Protein AF-A0A7U7G5G5-F1 (afdb_monomer)

Secondary structure (DSSP, 8-state):
-B-TTSPP------HHHHHHHHHHS-TTT--EEEEETTEEEEEEEEEEEEPTTT--EEEEEEEEP-TT-EEEEEEEEEEE-TTT-HHHHTT-EEEES-SEEEEEEEGGG--SEEEEE-TT--TT-EEEGGG-BT-TT-EES-SSSS-EEEEEEPP-----------------

Solvent-accessible surface area (backbone atoms only — not comparable to full-atom values): 10232 Å² total; per-residue (Å²): 60,36,54,67,96,49,81,72,44,91,78,89,74,67,63,68,59,52,54,54,47,57,74,68,50,44,50,47,27,37,84,39,81,43,78,58,97,84,44,81,43,49,28,30,48,74,50,74,42,59,37,96,86,74,70,43,75,75,48,70,42,30,41,36,64,45,88,92,38,75,44,84,36,52,27,32,59,44,82,38,43,67,92,59,8,56,16,42,76,74,50,22,42,83,43,70,77,46,66,55,48,55,25,37,22,41,63,89,66,58,55,48,57,34,45,35,80,36,45,85,38,45,63,70,39,70,44,35,58,84,67,41,46,83,52,92,62,46,47,66,67,61,93,61,82,72,49,74,36,34,34,25,37,68,57,86,68,79,78,68,80,77,76,73,86,76,89,82,80,89,85,137

Radius of gyration: 23.83 Å; Cα contacts (8 Å, |Δi|>4): 302; chains: 1; bounding box: 75×39×66 Å

Mean predicted aligned error: 10.49 Å

Foldseek 3Di:
DDEDPDDDDDDDDDQVVVVVCVVVDLQQLDWDWDQDPNDIWIWGWDDWDADPPPRGTDDIDTYTDDAPDKDWTKAFEDEPQCVQAPQVVQVWDKAFPDRIFTWTFGPVQRDSYKYAYRNHDHAFDFDWPVRIPSCPGTDGPDPDPIDTGIHGHHDPPPCPPPPDDDDDDDDD

InterPro domains:
  IPR001021 Ribosomal protein bL25, long-form [TIGR00731] (1-153)
  IPR011035 Large ribosomal subunit protein bL25/Gln-tRNA synthetase, anti-codon-binding domain superfamily [SSF50715] (1-162)
  IPR020056 Large ribosomal subunit protein bL25/Gln-tRNA synthetase, N-terminal [G3DSA:2.40.240.10] (1-65)
  IPR020057 Large ribosomal subunit protein bL25, beta domain [PF14693] (71-155)
  IPR020930 Large ribosomal subunit protein uL5, bacteria [PTHR33284] (4-154)
  IPR029751 Large ribosomal subunit protein bL25, L25 domain [PF01386] (1-62)
  IPR029751 Large ribosomal subunit protein bL25, L25 domain [cd00495] (1-64)
  IPR037121 Large ribosomal subunit protein bL25, C-terminal [G3DSA:2.170.120.20] (68-162)

pLDDT: mean 78.68, std 14.16, range [32.16, 93.38]

Sequence (172 aa):
MYGGKKEPALVSIDPRIIMKELHRGAWQSRLYQFSIGGEQVHALIRDIQFHPVSDAPIHIDFLRLVPGQSVHVQVGITFTGEDEAPGIKRGGVLNIARHSVDVEVPVENIPEHFTVDLSKLDINDNVRWDDLQGTEHSTPTLHIPNFVIASIAPPTVDEEPEEASEEAAEAK

Nearest PDB structures (foldseek):
  7unw-assembly1_X  TM=9.008E-01  e=1.772E-13  Pseudomonas aeruginosa PAO1
  8apo-assembly1_At  TM=8.561E-01  e=9.163E-10  Polytomella magna
  6xyw-assembly1_Av  TM=8.017E-01  e=9.387E-09  Arabidopsis thaliana
  7pkt-assembly1_t  TM=8.853E-01  e=9.852E-07  Chlamydomonas reinhardtii
  6z1p-assembly1_Az  TM=7.294E-01  e=2.975E-06  Tetrahymena thermophila SB210

Organism: NCBI:txid1510841

Structure (mmCIF, N/CA/C/O backbone):
data_AF-A0A7U7G5G5-F1
#
_entry.id   AF-A0A7U7G5G5-F1
#
loop_
_atom_site.group_PDB
_atom_site.id
_atom_site.type_symbol
_atom_site.label_atom_id
_atom_site.label_alt_id
_atom_site.label_comp_id
_atom_site.label_asym_id
_atom_site.label_entity_id
_atom_site.label_seq_id
_atom_site.pdbx_PDB_ins_code
_atom_site.Cartn_x
_atom_site.Cartn_y
_atom_site.Cartn_z
_atom_site.occupancy
_atom_site.B_iso_or_equiv
_atom_site.auth_seq_id
_atom_site.auth_comp_id
_atom_site.auth_asym_id
_atom_site.auth_atom_id
_atom_site.pdbx_PDB_model_num
ATOM 1 N N . MET A 1 1 ? -11.705 5.912 15.357 1.00 86.44 1 MET A N 1
ATOM 2 C CA . MET A 1 1 ? -12.312 5.049 14.318 1.00 86.44 1 MET A CA 1
ATOM 3 C C . MET A 1 1 ? -13.750 5.471 14.064 1.00 86.44 1 MET A C 1
ATOM 5 O O . MET A 1 1 ? -14.529 5.537 15.008 1.00 86.44 1 MET A O 1
ATOM 9 N N . TYR A 1 2 ? -14.116 5.701 12.808 1.00 88.00 2 TYR A N 1
ATOM 10 C CA . TYR A 1 2 ? -15.465 6.092 12.388 1.00 88.00 2 TYR A CA 1
ATOM 11 C C . TYR A 1 2 ? -15.911 5.284 11.163 1.00 88.00 2 TYR A C 1
ATOM 13 O O . TYR A 1 2 ? -15.128 4.521 10.607 1.00 88.00 2 TYR A O 1
ATOM 21 N N . GLY A 1 3 ? -17.168 5.431 10.747 1.00 83.62 3 GLY A N 1
ATOM 22 C CA . GLY A 1 3 ? -17.706 4.767 9.558 1.00 83.62 3 GLY A CA 1
ATOM 23 C C . GLY A 1 3 ? -18.608 3.571 9.865 1.00 83.62 3 GLY A C 1
ATOM 24 O O . GLY A 1 3 ? -18.769 3.133 11.006 1.00 83.62 3 GLY A O 1
ATOM 25 N N . GLY A 1 4 ? -19.254 3.066 8.816 1.00 76.25 4 GLY A N 1
ATOM 26 C CA . GLY A 1 4 ? -20.120 1.893 8.889 1.00 76.25 4 GLY A CA 1
ATOM 27 C C . GLY A 1 4 ? -21.405 2.050 9.703 1.00 76.25 4 GLY A C 1
ATOM 28 O O . GLY A 1 4 ? -21.834 1.100 10.353 1.00 76.25 4 GLY A O 1
ATOM 29 N N . LYS A 1 5 ? -22.015 3.245 9.676 1.00 78.81 5 LYS A N 1
ATOM 30 C CA . LYS A 1 5 ? -23.296 3.589 10.340 1.00 78.81 5 LYS A CA 1
ATOM 31 C C . LYS A 1 5 ? -23.339 3.378 11.865 1.00 78.81 5 LYS A C 1
ATOM 33 O O . LYS A 1 5 ? -24.403 3.492 12.463 1.00 78.81 5 LYS A O 1
ATOM 38 N N . LYS A 1 6 ? -22.205 3.081 12.497 1.00 81.31 6 LYS A N 1
ATOM 39 C CA . LYS A 1 6 ? -22.046 2.975 13.951 1.00 81.31 6 LYS A CA 1
ATOM 40 C C . LYS A 1 6 ? -21.409 4.264 14.489 1.00 81.31 6 LYS A C 1
ATOM 42 O O . LYS A 1 6 ? -20.786 5.016 13.738 1.00 81.31 6 LYS A O 1
ATOM 47 N N . GLU A 1 7 ? -21.543 4.495 15.791 1.00 83.69 7 GLU A N 1
ATOM 48 C CA . GLU A 1 7 ? -20.952 5.665 16.443 1.00 83.69 7 GLU A CA 1
ATOM 49 C C . GLU A 1 7 ? -19.410 5.643 16.378 1.00 83.69 7 GLU A C 1
ATOM 51 O O . GLU A 1 7 ? -18.797 4.559 16.405 1.00 83.69 7 GLU A O 1
ATOM 56 N N . PRO A 1 8 ? -18.764 6.822 16.276 1.00 88.25 8 PRO A N 1
ATOM 57 C CA . PRO A 1 8 ? -17.315 6.934 16.347 1.00 88.25 8 PRO A CA 1
ATOM 58 C C . PRO A 1 8 ? -16.783 6.388 17.673 1.00 88.25 8 PRO A C 1
ATOM 60 O O . PRO A 1 8 ? -17.266 6.737 18.746 1.00 88.25 8 PRO A O 1
ATOM 63 N N . ALA A 1 9 ? -15.751 5.552 17.594 1.00 85.31 9 ALA A N 1
ATOM 64 C CA . ALA A 1 9 ? -15.070 4.995 18.754 1.00 85.31 9 ALA A CA 1
ATOM 65 C C . ALA A 1 9 ? -13.647 5.554 18.842 1.00 85.31 9 ALA A C 1
ATOM 67 O O . ALA A 1 9 ? -12.896 5.525 17.857 1.00 85.31 9 ALA A O 1
ATOM 68 N N . LEU A 1 10 ? -13.273 6.032 20.028 1.00 87.44 10 LEU A N 1
ATOM 69 C CA . LEU A 1 10 ? -11.898 6.402 20.348 1.00 87.44 10 LEU A CA 1
ATOM 70 C C . LEU A 1 10 ? -11.113 5.132 20.681 1.00 87.44 10 LEU A C 1
ATOM 72 O O . LEU A 1 10 ? -11.552 4.314 21.486 1.00 87.44 10 LEU A O 1
ATOM 76 N N . VAL A 1 11 ? -9.962 4.964 20.036 1.00 85.50 11 VAL A N 1
ATOM 77 C CA . VAL A 1 11 ? -9.073 3.816 20.230 1.00 85.50 11 VAL A CA 1
ATOM 78 C C . VAL A 1 11 ? -7.689 4.364 20.543 1.00 85.50 11 VAL A C 1
ATOM 80 O O . VAL A 1 11 ? -7.228 5.276 19.862 1.00 85.50 11 VAL A O 1
ATOM 83 N N . SER A 1 12 ? -7.050 3.820 21.576 1.00 86.81 12 SER A N 1
ATOM 84 C CA . SER A 1 12 ? -5.668 4.140 21.933 1.00 86.81 12 SER A CA 1
ATOM 85 C C . SER A 1 12 ? -4.769 2.974 21.540 1.00 86.81 12 SER A C 1
ATOM 87 O O . SER A 1 12 ? -5.091 1.821 21.832 1.00 86.81 12 SER A O 1
ATOM 89 N N . ILE A 1 13 ? -3.673 3.270 20.845 1.00 85.69 13 ILE A N 1
ATOM 90 C CA . ILE A 1 13 ? -2.725 2.287 20.313 1.00 85.69 13 ILE A CA 1
ATOM 91 C C . ILE A 1 13 ? -1.314 2.762 20.656 1.00 85.69 13 ILE A C 1
ATOM 93 O O . ILE A 1 13 ? -1.044 3.962 20.653 1.00 85.69 13 ILE A O 1
ATOM 97 N N . ASP A 1 14 ? -0.411 1.823 20.944 1.00 88.69 14 ASP A N 1
ATOM 98 C CA . ASP A 1 14 ? 1.003 2.140 21.142 1.00 88.69 14 ASP A CA 1
ATOM 99 C C . ASP A 1 14 ? 1.613 2.686 19.831 1.00 88.69 14 ASP A C 1
ATOM 101 O O . ASP A 1 14 ? 1.558 2.003 18.797 1.00 88.69 14 ASP A O 1
ATOM 105 N N . PRO A 1 15 ? 2.233 3.882 19.848 1.00 86.19 15 PRO A N 1
ATOM 106 C CA . PRO A 1 15 ? 2.819 4.496 18.657 1.00 86.19 15 PRO A CA 1
ATOM 107 C C . PRO A 1 15 ? 3.913 3.641 18.000 1.00 86.19 15 PRO A C 1
ATOM 109 O O . PRO A 1 15 ? 4.125 3.741 16.794 1.00 86.19 15 PRO A O 1
ATOM 112 N N . ARG A 1 16 ? 4.590 2.756 18.743 1.00 88.25 16 ARG A N 1
ATOM 113 C CA . ARG A 1 16 ? 5.636 1.873 18.195 1.00 88.25 16 ARG A CA 1
ATOM 114 C C . ARG A 1 16 ? 5.080 0.860 17.201 1.00 88.25 16 ARG A C 1
ATOM 116 O O . ARG A 1 16 ? 5.749 0.533 16.222 1.00 88.25 16 ARG A O 1
ATOM 123 N N . ILE A 1 17 ? 3.868 0.366 17.453 1.00 86.69 17 ILE A N 1
ATOM 124 C CA . ILE A 1 17 ? 3.192 -0.588 16.565 1.00 86.69 17 ILE A CA 1
ATOM 125 C C . ILE A 1 17 ? 2.875 0.105 15.243 1.00 86.69 17 ILE A C 1
ATOM 127 O O . ILE A 1 17 ? 3.176 -0.429 14.180 1.00 86.69 17 ILE A O 1
ATOM 131 N N . ILE A 1 18 ? 2.352 1.328 15.321 1.00 86.88 18 ILE A N 1
ATOM 132 C CA . ILE A 1 18 ? 2.043 2.146 14.148 1.00 86.88 18 ILE A CA 1
ATOM 133 C C . ILE A 1 18 ? 3.306 2.442 13.348 1.00 86.88 18 ILE A C 1
ATOM 135 O O . ILE A 1 18 ? 3.317 2.244 12.140 1.00 86.88 18 ILE A O 1
ATOM 139 N N . MET A 1 19 ? 4.385 2.856 14.013 1.00 86.88 19 MET A N 1
ATOM 140 C CA . MET A 1 19 ? 5.639 3.167 13.331 1.00 86.88 19 MET A CA 1
ATOM 141 C C . MET A 1 19 ? 6.192 1.946 12.585 1.00 86.88 19 MET A C 1
ATOM 143 O O . MET A 1 19 ? 6.713 2.064 11.480 1.00 86.88 19 MET A O 1
ATOM 147 N N . LYS A 1 20 ? 6.062 0.748 13.167 1.00 87.38 20 LYS A N 1
ATOM 148 C CA . LYS A 1 20 ? 6.467 -0.499 12.511 1.00 87.38 20 LYS A CA 1
ATOM 149 C C . LYS A 1 20 ? 5.604 -0.814 11.288 1.00 87.38 20 LYS A C 1
ATOM 151 O O . LYS A 1 20 ? 6.147 -1.222 10.265 1.00 87.38 20 LYS A O 1
ATOM 156 N N . GLU A 1 21 ? 4.291 -0.634 11.388 1.00 85.94 21 GLU A N 1
ATOM 157 C CA . GLU A 1 21 ? 3.375 -0.851 10.263 1.00 85.94 21 GLU A CA 1
ATOM 158 C C . GLU A 1 21 ? 3.594 0.175 9.144 1.00 85.94 21 GLU A C 1
ATOM 160 O O . GLU A 1 21 ? 3.601 -0.198 7.976 1.00 85.94 21 GLU A O 1
ATOM 165 N N . LEU A 1 22 ? 3.878 1.434 9.483 1.00 85.00 22 LEU A N 1
ATOM 166 C CA . LEU A 1 22 ? 4.180 2.482 8.508 1.00 85.00 22 LEU A CA 1
ATOM 167 C C . LEU A 1 22 ? 5.433 2.150 7.685 1.00 85.00 22 LEU A C 1
ATOM 169 O O . LEU A 1 22 ? 5.413 2.249 6.460 1.00 85.00 22 LEU A O 1
ATOM 173 N N . HIS A 1 23 ? 6.502 1.687 8.344 1.00 84.94 23 HIS A N 1
ATOM 174 C CA . HIS A 1 23 ? 7.741 1.282 7.671 1.00 84.94 23 HIS A CA 1
ATOM 175 C C . HIS A 1 23 ? 7.599 0.024 6.810 1.00 84.94 23 HIS A C 1
ATOM 177 O O . HIS A 1 23 ? 8.427 -0.210 5.933 1.00 84.94 23 HIS A O 1
ATOM 183 N N . ARG A 1 24 ? 6.575 -0.801 7.048 1.00 81.06 24 ARG A N 1
ATOM 184 C CA . ARG A 1 24 ? 6.317 -1.995 6.237 1.00 81.06 24 ARG A CA 1
ATOM 185 C C . ARG A 1 24 ? 5.804 -1.645 4.834 1.00 81.06 24 ARG A C 1
ATOM 187 O O . ARG A 1 24 ? 5.896 -2.483 3.942 1.00 81.06 24 ARG A O 1
ATOM 194 N N . GLY A 1 25 ? 5.310 -0.421 4.637 1.00 75.88 25 GLY A N 1
ATOM 195 C CA . GLY A 1 25 ? 4.689 0.018 3.390 1.00 75.88 25 GLY A CA 1
ATOM 196 C C . GLY A 1 25 ? 3.241 -0.462 3.251 1.00 75.88 25 GLY A C 1
ATOM 197 O O . GLY A 1 25 ? 2.740 -1.217 4.082 1.00 75.88 25 GLY A O 1
ATOM 198 N N . ALA A 1 26 ? 2.552 0.020 2.212 1.00 76.06 26 ALA A 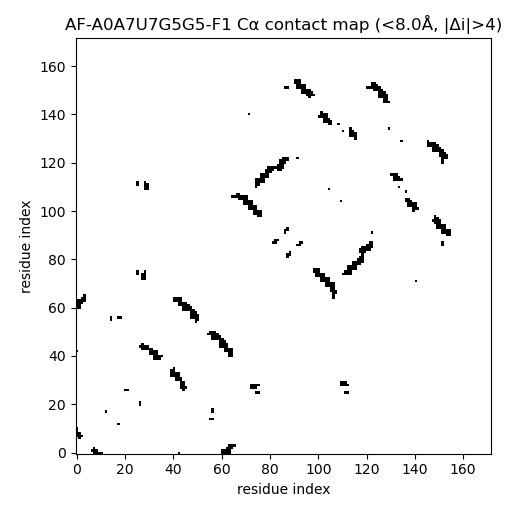N 1
ATOM 199 C CA . ALA A 1 26 ? 1.161 -0.340 1.889 1.00 76.06 26 ALA A CA 1
ATOM 200 C C . ALA A 1 26 ? 0.140 -0.158 3.041 1.00 76.06 26 ALA A C 1
ATOM 202 O O . ALA A 1 26 ? -0.900 -0.809 3.084 1.00 76.06 26 ALA A O 1
ATOM 203 N N . TRP A 1 27 ? 0.399 0.753 3.984 1.00 79.12 27 TRP A N 1
ATOM 204 C CA . TRP A 1 27 ? -0.453 0.960 5.164 1.00 79.12 27 TRP A CA 1
ATOM 205 C C . TRP A 1 27 ? -1.859 1.495 4.830 1.00 79.12 27 TRP A C 1
ATOM 207 O O . TRP A 1 27 ? -2.791 1.294 5.606 1.00 79.12 27 TRP A O 1
ATOM 217 N N . GLN A 1 28 ? -2.025 2.155 3.679 1.00 80.25 28 GLN A N 1
ATOM 218 C CA . GLN A 1 28 ? -3.305 2.712 3.213 1.00 80.25 28 GLN A CA 1
ATOM 219 C C . GLN A 1 28 ? -4.248 1.642 2.646 1.00 80.25 28 GLN A C 1
ATOM 221 O O . GLN A 1 28 ? -5.466 1.769 2.767 1.00 80.25 28 GLN A O 1
ATOM 226 N N . SER A 1 29 ? -3.695 0.583 2.052 1.00 83.00 29 SER A N 1
ATOM 227 C CA . SER A 1 29 ? -4.439 -0.513 1.423 1.00 83.00 29 SER A CA 1
ATOM 228 C C . SER A 1 29 ? -4.578 -1.750 2.312 1.00 83.00 29 SER A C 1
ATOM 230 O O . SER A 1 29 ? -5.353 -2.655 2.014 1.00 83.00 29 SER A O 1
ATOM 232 N N . ARG A 1 30 ? -3.864 -1.797 3.438 1.00 85.19 30 ARG A N 1
ATOM 233 C CA . ARG A 1 30 ? -3.836 -2.954 4.332 1.00 85.19 30 ARG A CA 1
ATOM 234 C C . ARG A 1 30 ? -5.024 -2.988 5.291 1.00 85.19 30 ARG A C 1
ATOM 236 O O . ARG A 1 30 ? -5.304 -2.029 6.007 1.00 85.19 30 ARG A O 1
ATOM 243 N N . LEU A 1 31 ? -5.672 -4.149 5.369 1.00 85.94 31 LEU A N 1
ATOM 244 C CA . LEU A 1 31 ? -6.765 -4.417 6.301 1.00 85.94 31 LEU A CA 1
ATOM 245 C C . LEU A 1 31 ? -6.250 -4.643 7.727 1.00 85.94 31 LEU A C 1
ATOM 247 O O . LEU A 1 31 ? -5.477 -5.569 7.981 1.00 85.94 31 LEU A O 1
ATOM 251 N N . TYR A 1 32 ? -6.745 -3.847 8.676 1.00 87.62 32 TYR A N 1
ATOM 252 C CA . TYR A 1 32 ? -6.456 -4.006 10.100 1.00 87.62 32 TYR A CA 1
ATOM 253 C C . TYR A 1 32 ? -7.668 -4.549 10.849 1.00 87.62 32 TYR A C 1
ATOM 255 O O . TYR A 1 32 ? -8.800 -4.104 10.655 1.00 87.62 32 TYR A O 1
ATOM 263 N N . GLN A 1 33 ? -7.421 -5.509 11.736 1.00 88.75 33 GLN A N 1
ATOM 264 C CA . GLN A 1 33 ? -8.437 -6.110 12.588 1.00 88.75 33 GLN A CA 1
ATOM 265 C C . GLN A 1 33 ? -8.271 -5.608 14.022 1.00 88.75 33 GLN A C 1
ATOM 267 O O . GLN A 1 33 ? -7.230 -5.801 14.648 1.00 88.75 33 GLN A O 1
ATOM 272 N N . PHE A 1 34 ? -9.316 -4.980 14.549 1.00 86.75 34 PHE A N 1
ATOM 273 C CA . PHE A 1 34 ? -9.380 -4.460 15.909 1.00 86.75 34 PHE A CA 1
ATOM 274 C C . PHE A 1 34 ? -10.309 -5.321 16.758 1.00 86.75 34 PHE A C 1
ATOM 276 O O . PHE A 1 34 ? -11.362 -5.740 16.287 1.00 86.75 34 PHE A O 1
ATOM 283 N N . SER A 1 35 ? -9.948 -5.543 18.022 1.00 85.56 35 SER A N 1
ATOM 284 C CA . SER A 1 35 ? -10.850 -6.098 19.036 1.00 85.56 35 SER A CA 1
ATOM 285 C C . SER A 1 35 ? -11.249 -4.979 19.989 1.00 85.56 35 SER A C 1
ATOM 287 O O . SER A 1 35 ? -10.415 -4.480 20.744 1.00 85.56 35 SER A O 1
ATOM 289 N N . ILE A 1 36 ? -12.503 -4.536 19.920 1.00 81.75 36 ILE A N 1
ATOM 290 C CA . ILE A 1 36 ? -13.018 -3.430 20.737 1.00 81.75 36 ILE A CA 1
ATOM 291 C C . ILE A 1 36 ? -14.228 -3.949 21.496 1.00 81.75 36 ILE A C 1
ATOM 293 O O . ILE A 1 36 ? -15.237 -4.306 20.898 1.00 81.75 36 ILE A O 1
ATOM 297 N N . GLY A 1 37 ? -14.114 -4.036 22.823 1.00 75.38 37 GLY A N 1
ATOM 298 C CA . GLY A 1 37 ? -15.207 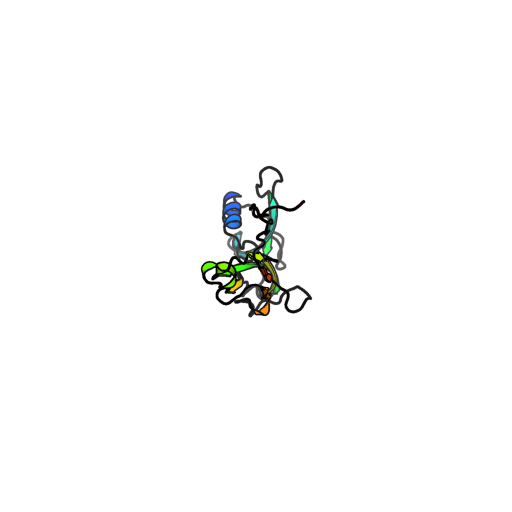-4.523 23.670 1.00 75.38 37 GLY A CA 1
ATOM 299 C C . GLY A 1 37 ? -15.634 -5.971 23.385 1.00 75.38 37 GLY A C 1
ATOM 300 O O . GLY A 1 37 ? -16.761 -6.333 23.697 1.00 75.38 37 GLY A O 1
ATOM 301 N N . GLY A 1 38 ? -14.760 -6.787 22.783 1.00 80.06 38 GLY A N 1
ATOM 302 C CA . GLY A 1 38 ? -15.051 -8.173 22.396 1.00 80.06 38 GLY A CA 1
ATOM 303 C C . GLY A 1 38 ? -15.602 -8.346 20.975 1.00 80.06 38 GLY A C 1
ATOM 304 O O . GLY A 1 38 ? -15.664 -9.476 20.497 1.00 80.06 38 GLY A O 1
ATOM 305 N N . GLU A 1 39 ? -15.938 -7.260 20.270 1.00 81.81 39 GLU A N 1
ATOM 306 C CA . GLU A 1 39 ? -16.288 -7.306 18.847 1.00 81.81 39 GLU A CA 1
ATOM 307 C C . GLU A 1 39 ? -15.036 -7.167 17.976 1.00 81.81 39 GLU A C 1
ATOM 309 O O . GLU A 1 39 ? -14.191 -6.296 18.208 1.00 81.81 39 GLU A O 1
ATOM 314 N N . GLN A 1 40 ? -14.942 -7.999 16.937 1.00 87.50 40 GLN A N 1
ATOM 315 C CA . GLN A 1 40 ? -13.925 -7.856 15.902 1.00 87.50 40 GLN A CA 1
ATOM 316 C C . GLN A 1 40 ? -14.411 -6.890 14.825 1.00 87.50 40 GLN A C 1
ATOM 318 O O . GLN A 1 40 ? -15.499 -7.047 14.271 1.00 87.50 40 GLN A O 1
ATOM 323 N N . VAL A 1 41 ? -13.596 -5.883 14.533 1.00 87.62 41 VAL A N 1
ATOM 324 C CA . VAL A 1 41 ? -13.910 -4.827 13.574 1.00 87.62 41 VAL A CA 1
ATOM 325 C C . VAL A 1 41 ? -12.762 -4.689 12.587 1.00 87.62 41 VAL A C 1
ATOM 327 O O . VAL A 1 41 ? -11.613 -4.532 12.991 1.00 87.62 41 VAL A O 1
ATOM 330 N N . HIS A 1 42 ? -13.081 -4.700 11.295 1.00 88.75 42 HIS A N 1
ATOM 331 C CA . HIS A 1 42 ? -12.120 -4.404 10.238 1.00 88.75 42 HIS A CA 1
ATOM 332 C C . HIS A 1 42 ? -12.103 -2.903 9.948 1.00 88.75 42 HIS A C 1
ATOM 334 O O . HIS A 1 42 ? -13.160 -2.275 9.808 1.00 88.75 42 HIS A O 1
ATOM 340 N N . ALA A 1 43 ? -10.911 -2.322 9.867 1.00 89.44 43 ALA A N 1
ATOM 341 C CA . ALA A 1 43 ? -10.733 -0.922 9.521 1.00 89.44 43 ALA A CA 1
ATOM 342 C C . ALA A 1 43 ? -9.494 -0.712 8.641 1.00 89.44 43 ALA A C 1
ATOM 344 O O . ALA A 1 43 ? -8.531 -1.474 8.714 1.00 89.44 43 ALA A O 1
ATOM 345 N N . LEU A 1 44 ? -9.528 0.347 7.837 1.00 89.31 44 LEU A N 1
ATOM 346 C CA . LEU A 1 44 ? -8.382 0.876 7.100 1.00 89.31 44 LEU A CA 1
ATOM 347 C C . LEU A 1 44 ? -7.872 2.139 7.779 1.00 89.31 44 LEU A C 1
ATOM 349 O O . LEU A 1 44 ? -8.647 2.868 8.402 1.00 89.31 44 LEU A O 1
ATOM 353 N N . ILE A 1 45 ? -6.585 2.424 7.618 1.00 89.06 45 ILE A N 1
ATOM 354 C CA . ILE A 1 45 ? -6.035 3.724 7.991 1.00 89.06 45 ILE A CA 1
ATOM 355 C C . ILE A 1 45 ? -6.358 4.707 6.867 1.00 89.06 45 ILE A C 1
ATOM 357 O O . ILE A 1 45 ? -6.031 4.461 5.709 1.00 89.06 45 ILE A O 1
ATOM 361 N N . ARG A 1 46 ? -7.010 5.819 7.207 1.00 87.88 46 ARG A N 1
ATOM 362 C CA . ARG A 1 46 ? -7.353 6.873 6.250 1.00 87.88 46 ARG A CA 1
ATOM 363 C C . ARG A 1 46 ? -6.323 7.990 6.230 1.00 87.88 46 ARG A C 1
ATOM 365 O O . ARG A 1 46 ? -5.952 8.433 5.151 1.00 87.88 46 ARG A O 1
ATOM 372 N N . ASP A 1 47 ? -5.906 8.442 7.405 1.00 88.50 47 ASP A N 1
ATOM 373 C CA . ASP A 1 47 ? -4.962 9.544 7.546 1.00 88.50 47 ASP A CA 1
ATOM 374 C C . ASP A 1 47 ? -4.127 9.384 8.819 1.00 88.50 47 ASP A C 1
ATOM 376 O O . ASP A 1 47 ? -4.577 8.781 9.801 1.00 88.50 47 ASP A O 1
ATOM 380 N N . ILE A 1 48 ? -2.907 9.915 8.787 1.00 89.19 48 ILE A N 1
ATOM 381 C CA . ILE A 1 48 ? -1.976 9.933 9.914 1.00 89.19 48 ILE A CA 1
ATOM 382 C C . ILE A 1 48 ? -1.403 11.340 10.034 1.00 89.19 48 ILE A C 1
ATOM 384 O O . ILE A 1 48 ? -0.767 11.857 9.120 1.00 89.19 48 ILE A O 1
ATOM 388 N N . GLN A 1 49 ? -1.569 11.935 11.208 1.00 91.19 49 GLN A N 1
ATOM 389 C CA . GLN A 1 49 ? -0.963 13.214 11.543 1.00 91.19 49 GLN A CA 1
ATOM 390 C C . GLN A 1 49 ? 0.336 12.974 12.297 1.00 91.19 49 GLN A C 1
ATOM 392 O O . GLN A 1 49 ? 0.347 12.316 13.341 1.00 91.19 49 GLN A O 1
ATOM 397 N N . PHE A 1 50 ? 1.420 13.548 11.787 1.00 91.00 50 PHE A N 1
ATOM 398 C CA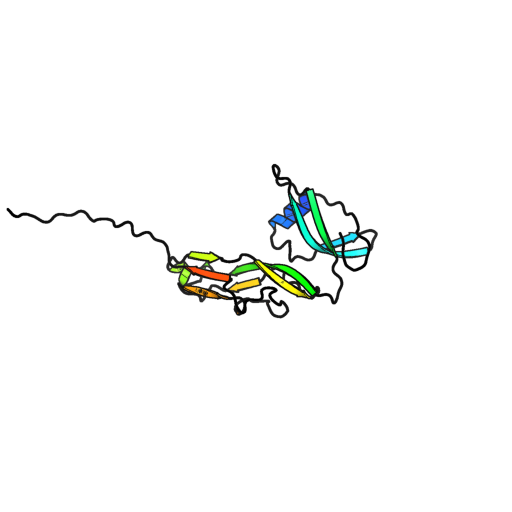 . PHE A 1 50 ? 2.741 13.473 12.396 1.00 91.00 50 PHE A CA 1
ATOM 399 C C . PHE A 1 50 ? 3.093 14.768 13.114 1.00 91.00 50 PHE A C 1
ATOM 401 O O . PHE A 1 50 ? 2.658 15.860 12.745 1.00 91.00 50 PHE A O 1
ATOM 408 N N . HIS A 1 51 ? 3.916 14.643 14.147 1.00 92.88 51 HIS A N 1
ATOM 409 C CA . HIS A 1 51 ? 4.520 15.788 14.798 1.00 92.88 51 HIS A CA 1
ATOM 410 C C . HIS A 1 51 ? 5.629 16.375 13.909 1.00 92.88 51 HIS A C 1
ATOM 412 O O . HIS A 1 51 ? 6.566 15.651 13.583 1.00 92.88 51 HIS A O 1
ATOM 418 N N . PRO A 1 52 ? 5.609 17.683 13.589 1.00 91.12 52 PRO A N 1
ATOM 419 C CA . PRO A 1 52 ? 6.468 18.279 12.554 1.00 91.12 52 PRO A CA 1
ATOM 420 C C . PRO A 1 52 ? 7.972 18.284 12.870 1.00 91.12 52 PRO A C 1
ATOM 422 O O . PRO A 1 52 ? 8.773 18.625 12.009 1.00 91.12 52 PRO A O 1
ATOM 425 N N . VAL A 1 53 ? 8.359 17.983 14.114 1.00 93.38 53 VAL A N 1
ATOM 426 C CA . VAL A 1 53 ? 9.766 18.003 14.563 1.00 93.38 53 VAL A CA 1
ATOM 427 C C . VAL A 1 53 ? 10.277 16.621 14.960 1.00 93.38 53 VAL A C 1
ATOM 429 O O . VAL A 1 53 ? 11.466 16.353 14.861 1.00 93.38 53 VAL A O 1
ATOM 432 N N . SER A 1 54 ? 9.401 15.761 15.477 1.00 89.06 54 SER A N 1
ATOM 433 C CA . SER A 1 54 ? 9.803 14.470 16.050 1.00 89.06 54 SER A CA 1
ATOM 434 C C . SER A 1 54 ? 9.346 13.287 15.208 1.00 89.06 54 SER A C 1
ATOM 436 O O . SER A 1 54 ? 9.617 12.153 15.595 1.00 89.06 54 SER A O 1
ATOM 438 N N . ASP A 1 55 ? 8.604 13.545 14.124 1.00 86.56 55 ASP A N 1
ATOM 439 C CA . ASP A 1 55 ? 7.980 12.557 13.240 1.00 86.56 55 ASP A CA 1
ATOM 440 C C . ASP A 1 55 ? 7.157 11.489 13.980 1.00 86.56 55 ASP A C 1
ATOM 442 O O . ASP A 1 55 ? 6.869 10.409 13.466 1.00 86.56 55 ASP A O 1
ATOM 446 N N . ALA A 1 56 ? 6.743 11.794 15.212 1.00 87.81 56 ALA A N 1
ATOM 447 C CA . ALA A 1 56 ? 5.923 10.909 16.015 1.00 87.81 56 ALA A CA 1
ATOM 448 C C . ALA A 1 56 ? 4.461 10.996 15.545 1.00 87.81 56 ALA A C 1
ATOM 450 O O . ALA A 1 56 ? 3.946 12.110 15.399 1.00 87.81 56 ALA A O 1
ATOM 451 N N . PRO A 1 57 ? 3.761 9.866 15.347 1.00 89.62 57 PRO A N 1
ATOM 452 C CA . PRO A 1 57 ? 2.341 9.888 15.016 1.00 89.62 57 PRO A CA 1
ATOM 453 C C . PRO A 1 57 ? 1.532 10.429 16.207 1.00 89.62 57 PRO A C 1
ATOM 455 O O . PRO A 1 57 ? 1.606 9.891 17.312 1.00 89.62 57 PRO A O 1
ATOM 458 N N . ILE A 1 58 ? 0.769 11.503 15.981 1.00 91.00 58 ILE A N 1
ATOM 459 C CA . ILE A 1 58 ? -0.087 12.169 16.979 1.00 91.00 58 ILE A CA 1
ATOM 460 C C . ILE A 1 58 ? -1.512 11.623 16.909 1.00 91.00 58 ILE A C 1
ATOM 462 O O . ILE A 1 58 ? -2.121 11.318 17.933 1.00 91.00 58 ILE A O 1
ATOM 466 N N . HIS A 1 59 ? -2.056 11.533 15.697 1.00 90.19 59 HIS A N 1
ATOM 467 C CA . HIS A 1 59 ? -3.442 11.153 15.465 1.00 90.19 59 HIS A CA 1
ATOM 468 C C . HIS A 1 59 ? -3.548 10.256 14.241 1.00 90.19 59 HIS A C 1
ATOM 470 O O . HIS A 1 59 ? -2.832 10.450 13.261 1.00 90.19 59 HIS A O 1
ATOM 476 N N . ILE A 1 60 ? -4.443 9.274 14.311 1.00 90.31 60 ILE A N 1
ATOM 477 C CA . ILE A 1 60 ? -4.676 8.320 13.233 1.00 90.31 60 ILE A CA 1
ATOM 478 C C . ILE A 1 60 ? -6.169 8.150 13.047 1.00 90.31 60 ILE A C 1
ATOM 480 O O . ILE A 1 60 ? -6.900 7.814 13.986 1.00 90.31 60 ILE A O 1
ATOM 484 N N . ASP A 1 61 ? -6.594 8.310 11.804 1.00 90.75 61 ASP A N 1
ATOM 485 C CA . ASP A 1 61 ? -7.957 8.060 11.397 1.00 90.75 61 ASP A CA 1
ATOM 486 C C . ASP A 1 61 ? -8.120 6.637 10.891 1.00 90.75 61 ASP A C 1
ATOM 488 O O . ASP A 1 61 ? -7.493 6.216 9.924 1.00 90.75 61 ASP A O 1
ATOM 492 N N . PHE A 1 62 ? -9.025 5.907 11.538 1.00 90.62 62 PHE A N 1
ATOM 493 C CA . PHE A 1 62 ? -9.436 4.577 11.108 1.00 90.62 62 PHE A CA 1
ATOM 494 C C . PHE A 1 62 ? -10.840 4.629 10.518 1.00 90.62 62 PHE A C 1
ATOM 496 O O . PHE A 1 62 ? -11.790 5.013 11.214 1.00 90.62 62 PHE A O 1
ATOM 503 N N . LEU A 1 63 ? -10.970 4.184 9.272 1.00 89.44 63 LEU A N 1
ATOM 504 C CA . LEU A 1 63 ? -12.237 4.006 8.581 1.00 89.44 63 LEU A CA 1
ATOM 505 C C . LEU A 1 63 ? -12.706 2.561 8.739 1.00 89.44 63 LEU A C 1
ATOM 507 O O . LEU A 1 63 ? -12.069 1.628 8.258 1.00 89.44 63 LEU A O 1
ATOM 511 N N . ARG A 1 64 ? -13.844 2.375 9.402 1.00 89.56 64 ARG A N 1
ATOM 512 C CA . ARG A 1 64 ? -14.490 1.077 9.570 1.00 89.56 64 ARG A CA 1
ATOM 513 C C . ARG A 1 64 ? -15.070 0.601 8.251 1.00 89.56 64 ARG A C 1
ATOM 515 O O . ARG A 1 64 ? -15.838 1.320 7.612 1.00 89.56 64 ARG A O 1
ATOM 522 N N . LEU A 1 65 ? -14.766 -0.642 7.916 1.00 86.44 65 LEU A N 1
ATOM 52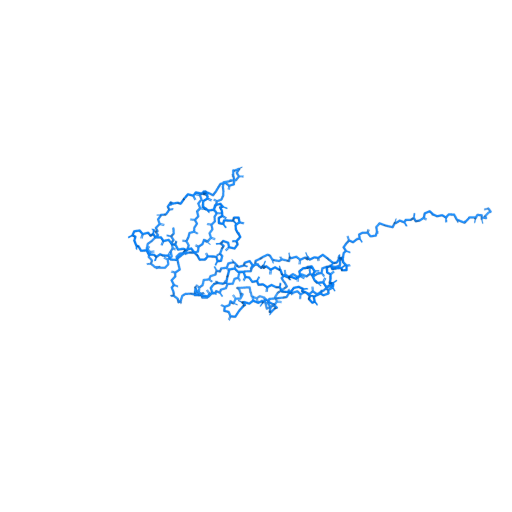3 C CA . LEU A 1 65 ? -15.241 -1.268 6.699 1.00 86.44 65 LEU A CA 1
ATOM 524 C C . LEU A 1 65 ? -16.552 -2.003 6.950 1.00 86.44 65 LEU A C 1
ATOM 526 O O . LEU A 1 65 ? -16.72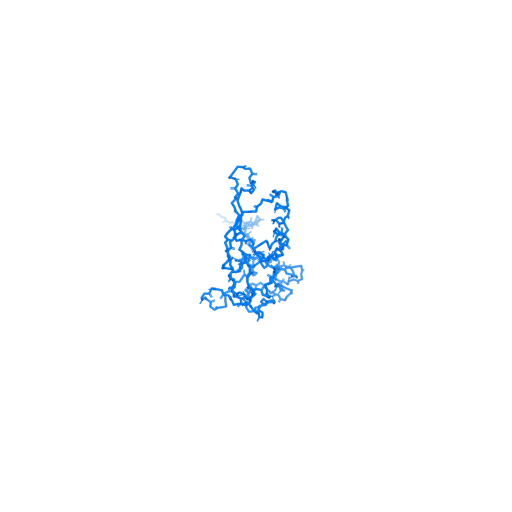5 -2.676 7.968 1.00 86.44 65 LEU A O 1
ATOM 530 N N . VAL A 1 66 ? -17.479 -1.855 6.008 1.00 84.56 66 VAL A N 1
ATOM 531 C CA . VAL A 1 66 ? -18.738 -2.598 5.984 1.00 84.56 66 VAL A CA 1
ATOM 532 C C . VAL A 1 66 ? -18.728 -3.486 4.747 1.00 84.56 66 VAL A C 1
ATOM 534 O O . VAL A 1 66 ? -18.469 -2.972 3.656 1.00 84.56 66 VAL A O 1
ATOM 537 N N . PRO A 1 67 ? -19.004 -4.792 4.890 1.00 82.12 67 PRO A N 1
ATOM 538 C CA . PRO A 1 67 ? -19.080 -5.689 3.744 1.00 82.12 67 PRO A CA 1
ATOM 539 C C . PRO A 1 67 ? -20.137 -5.201 2.743 1.00 82.12 67 PRO A C 1
ATOM 541 O O . PRO A 1 67 ? -21.191 -4.690 3.132 1.00 82.12 67 PRO A O 1
ATOM 544 N N . GLY A 1 68 ? -19.835 -5.332 1.451 1.00 80.88 68 GLY A N 1
ATOM 545 C CA . GLY A 1 68 ? -20.710 -4.897 0.358 1.00 80.88 68 GLY A CA 1
ATOM 546 C C . GLY A 1 68 ? -20.668 -3.403 0.009 1.00 80.88 68 GLY A C 1
ATOM 547 O O . GLY A 1 68 ? -21.474 -2.964 -0.807 1.00 80.88 68 GLY A O 1
ATOM 548 N N . GLN A 1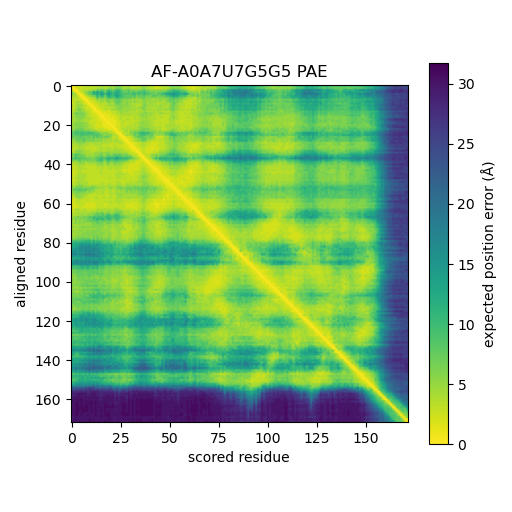 69 ? -19.764 -2.611 0.599 1.00 82.62 69 GLN A N 1
ATOM 549 C CA . GLN A 1 69 ? -19.504 -1.232 0.160 1.00 82.62 69 GLN A CA 1
ATOM 550 C C . GLN A 1 69 ? -18.245 -1.158 -0.712 1.00 82.62 69 GLN A C 1
ATOM 552 O O . GLN A 1 69 ? -17.322 -1.959 -0.547 1.00 82.62 69 GLN A O 1
ATOM 557 N N . SER A 1 70 ? -18.207 -0.198 -1.637 1.00 83.75 70 SER A N 1
ATOM 558 C CA . SER A 1 70 ? -16.974 0.224 -2.298 1.00 83.75 70 SER A CA 1
ATOM 559 C C . SER A 1 70 ? -16.272 1.280 -1.447 1.00 83.75 70 SER A C 1
ATOM 561 O O . SER A 1 70 ? -16.911 2.080 -0.756 1.00 83.75 70 SER A O 1
ATOM 563 N N . VAL A 1 71 ? -14.943 1.248 -1.448 1.00 85.62 71 VAL A N 1
ATOM 564 C CA . VAL A 1 71 ? -14.103 2.205 -0.726 1.00 85.62 71 VAL A CA 1
ATOM 565 C C . VAL A 1 71 ? -13.031 2.764 -1.649 1.00 85.62 71 VAL A C 1
ATOM 567 O O . VAL A 1 71 ? -12.471 2.046 -2.475 1.00 85.62 71 VAL A O 1
ATOM 570 N N . HIS A 1 72 ? -12.735 4.053 -1.483 1.00 86.62 72 HIS A N 1
ATOM 571 C CA . HIS A 1 72 ? -11.615 4.703 -2.157 1.00 86.62 72 HIS A CA 1
ATOM 572 C C . HIS A 1 72 ? -10.335 4.476 -1.361 1.00 86.62 72 HIS A C 1
ATOM 574 O O . HIS A 1 72 ? -10.209 4.945 -0.223 1.00 86.62 72 HIS A O 1
ATOM 580 N N . VAL A 1 73 ? -9.388 3.776 -1.975 1.00 86.88 73 VAL A N 1
ATOM 581 C CA . VAL A 1 73 ? -8.133 3.358 -1.359 1.00 86.88 73 VAL A CA 1
ATOM 582 C C . VAL A 1 73 ? -6.976 3.741 -2.269 1.00 86.88 73 VAL A C 1
ATOM 584 O O . VAL A 1 73 ? -7.041 3.577 -3.485 1.00 86.88 73 VAL A O 1
ATOM 587 N N . GLN A 1 74 ? -5.909 4.240 -1.659 1.00 86.19 74 GLN A N 1
ATOM 588 C CA . GLN A 1 74 ? -4.646 4.483 -2.335 1.00 86.19 74 GLN A CA 1
ATOM 589 C C . GLN A 1 74 ? -3.804 3.209 -2.235 1.00 86.19 74 GLN A C 1
ATOM 591 O O . GLN A 1 74 ? -3.457 2.772 -1.137 1.00 86.19 74 GLN A O 1
ATOM 596 N N . VAL A 1 75 ? -3.516 2.585 -3.376 1.00 87.00 75 VAL A N 1
ATOM 597 C CA . VAL A 1 75 ? -2.758 1.328 -3.446 1.00 87.00 75 VAL A CA 1
ATOM 598 C C . VAL A 1 75 ? -1.391 1.603 -4.063 1.00 87.00 75 VAL A C 1
ATOM 600 O O . VAL A 1 75 ? -1.278 2.309 -5.067 1.00 87.00 75 VAL A O 1
ATOM 603 N N . GLY A 1 76 ? -0.342 1.069 -3.438 1.00 88.00 76 GLY A N 1
ATOM 604 C CA . GLY A 1 76 ? 1.033 1.200 -3.915 1.00 88.00 76 GLY A CA 1
ATOM 605 C C . GLY A 1 76 ? 1.332 0.301 -5.114 1.00 88.00 76 GLY A C 1
ATOM 606 O O . GLY A 1 76 ? 0.704 -0.742 -5.295 1.00 88.00 76 GLY A O 1
ATOM 607 N N . ILE A 1 77 ? 2.320 0.695 -5.915 1.00 87.31 77 ILE A N 1
ATOM 608 C CA . ILE A 1 77 ? 2.808 -0.087 -7.055 1.00 87.31 77 ILE A CA 1
ATOM 609 C C . ILE A 1 77 ? 4.199 -0.630 -6.727 1.00 87.31 77 ILE A C 1
ATOM 611 O O . ILE A 1 77 ? 5.077 0.107 -6.278 1.00 87.31 77 ILE A O 1
ATOM 615 N N . THR A 1 78 ? 4.395 -1.924 -6.950 1.00 87.00 78 THR A N 1
ATOM 616 C CA . THR A 1 78 ? 5.671 -2.622 -6.813 1.00 87.00 78 THR A CA 1
ATOM 617 C C . THR A 1 78 ? 6.166 -3.040 -8.189 1.00 87.00 78 THR A C 1
ATOM 619 O O . THR A 1 78 ? 5.451 -3.674 -8.966 1.00 87.00 78 THR A O 1
ATOM 622 N N . PHE A 1 79 ? 7.408 -2.681 -8.483 1.00 86.00 79 PHE A N 1
ATOM 623 C CA . PHE A 1 79 ? 8.074 -3.029 -9.726 1.00 86.00 79 PHE A CA 1
ATOM 624 C C . PHE A 1 79 ? 8.892 -4.304 -9.519 1.00 86.00 79 PHE A C 1
ATOM 626 O O . PHE A 1 79 ? 9.548 -4.486 -8.495 1.00 86.00 79 PHE A O 1
ATOM 633 N N . THR A 1 80 ? 8.802 -5.220 -10.475 1.00 85.88 80 THR A N 1
ATOM 634 C CA . THR A 1 80 ? 9.530 -6.492 -10.484 1.00 85.88 80 THR A CA 1
ATOM 635 C C . THR A 1 80 ? 10.274 -6.635 -11.806 1.00 85.88 80 THR A C 1
ATOM 637 O O . THR A 1 80 ? 9.869 -6.060 -12.815 1.00 85.88 80 THR A O 1
ATOM 640 N N . GLY A 1 81 ? 11.385 -7.374 -11.807 1.00 79.69 81 GLY A N 1
ATOM 641 C CA . GLY A 1 81 ? 12.172 -7.599 -13.024 1.00 79.69 81 GLY A CA 1
ATOM 642 C C . GLY A 1 81 ? 13.046 -6.415 -13.457 1.00 79.69 81 GLY A C 1
ATOM 643 O O . GLY A 1 81 ? 13.455 -6.371 -14.615 1.00 79.69 81 GLY A O 1
ATOM 644 N N . GLU A 1 82 ? 13.359 -5.478 -12.552 1.00 75.81 82 GLU A N 1
ATOM 645 C CA . GLU A 1 82 ? 14.261 -4.343 -12.828 1.00 75.81 82 GLU A CA 1
ATOM 646 C C . GLU A 1 82 ? 15.630 -4.806 -13.359 1.00 75.81 82 GLU A C 1
ATOM 648 O O . GLU A 1 82 ? 16.134 -4.269 -14.343 1.00 75.81 82 GLU A O 1
ATOM 653 N N . ASP A 1 83 ? 16.188 -5.870 -12.778 1.00 73.06 83 ASP A N 1
ATOM 654 C CA . ASP A 1 83 ? 17.496 -6.413 -13.164 1.00 73.06 83 ASP A CA 1
ATOM 655 C C . ASP A 1 83 ? 17.496 -7.124 -14.522 1.00 73.06 83 ASP A C 1
ATOM 657 O O . ASP A 1 83 ? 18.555 -7.355 -15.110 1.00 73.06 83 ASP A O 1
ATOM 661 N N . GLU A 1 84 ? 16.328 -7.530 -15.023 1.00 76.56 84 GLU A N 1
ATOM 662 C CA . GLU A 1 84 ? 16.197 -8.278 -16.275 1.00 76.56 84 GLU A CA 1
ATOM 663 C C . GLU A 1 84 ? 15.851 -7.381 -17.462 1.00 76.56 84 GLU A C 1
ATOM 665 O O . GLU A 1 84 ? 16.192 -7.733 -18.595 1.00 76.56 84 GLU A O 1
ATOM 670 N N . ALA A 1 85 ? 15.272 -6.209 -17.189 1.00 78.44 85 ALA A N 1
ATOM 671 C CA . ALA A 1 85 ? 14.810 -5.255 -18.183 1.00 78.44 85 ALA A CA 1
ATOM 672 C C . ALA A 1 85 ? 15.943 -4.827 -19.143 1.00 78.44 85 ALA A C 1
ATOM 674 O O . ALA A 1 85 ? 16.958 -4.264 -18.703 1.00 78.44 85 ALA A O 1
ATOM 675 N N . PRO A 1 86 ? 15.794 -5.036 -20.467 1.00 76.50 86 PRO A N 1
ATOM 676 C CA . PRO A 1 86 ? 16.810 -4.643 -21.440 1.00 76.50 86 PRO A CA 1
ATOM 677 C C . PRO A 1 86 ? 17.030 -3.126 -21.453 1.00 76.50 86 PRO A C 1
ATOM 679 O O . PRO A 1 86 ? 18.166 -2.684 -21.635 1.00 76.50 86 PRO A O 1
ATOM 682 N N . GLY A 1 87 ? 15.991 -2.329 -21.177 1.00 74.69 87 GLY A N 1
ATOM 683 C CA . GLY A 1 87 ? 16.098 -0.878 -21.048 1.00 74.69 87 GLY A CA 1
ATOM 684 C C . GLY A 1 87 ? 17.044 -0.428 -19.929 1.00 74.69 87 GLY A C 1
ATOM 685 O O . GLY A 1 87 ? 17.890 0.433 -20.162 1.00 74.69 87 GLY A O 1
ATOM 686 N N . ILE A 1 88 ? 16.978 -1.060 -18.752 1.00 77.75 88 ILE A N 1
ATOM 687 C CA . ILE A 1 88 ? 17.829 -0.724 -17.595 1.00 77.75 88 ILE A CA 1
ATOM 688 C C . ILE A 1 88 ? 19.262 -1.226 -17.812 1.00 77.75 88 ILE A C 1
ATOM 690 O O . ILE A 1 88 ? 20.221 -0.490 -17.588 1.00 77.75 88 ILE A O 1
ATOM 694 N N . LYS A 1 89 ? 19.436 -2.437 -18.362 1.00 79.75 89 LYS A N 1
ATOM 695 C CA . LYS A 1 89 ? 20.771 -2.977 -18.699 1.00 79.75 89 LYS A CA 1
ATOM 696 C C . LYS A 1 89 ? 21.543 -2.121 -19.700 1.00 79.75 89 LYS A C 1
ATOM 698 O O . LYS A 1 89 ? 22.770 -2.123 -19.692 1.00 79.75 89 LYS A O 1
ATOM 703 N N . ARG A 1 90 ? 20.835 -1.403 -20.573 1.00 78.69 90 ARG A N 1
ATOM 704 C CA . ARG A 1 90 ? 21.417 -0.481 -21.561 1.00 78.69 90 ARG A CA 1
ATOM 705 C C . ARG A 1 90 ? 21.685 0.918 -20.991 1.00 78.69 90 ARG A C 1
ATOM 707 O O . ARG A 1 90 ? 22.038 1.811 -21.753 1.00 78.69 90 ARG A O 1
ATOM 714 N N . GLY A 1 91 ? 21.532 1.102 -19.678 1.00 76.38 91 GLY A N 1
ATOM 715 C CA . GLY A 1 91 ? 21.745 2.370 -18.982 1.00 76.38 91 GLY A CA 1
ATOM 716 C C . GLY A 1 91 ? 20.494 3.243 -18.872 1.00 76.38 91 GLY A C 1
ATOM 717 O O . GLY A 1 91 ? 20.598 4.380 -18.433 1.00 76.38 91 GLY A O 1
ATOM 718 N N . GLY A 1 92 ? 19.315 2.758 -19.265 1.00 78.56 92 GLY A N 1
ATOM 719 C CA . GLY A 1 92 ? 18.063 3.488 -19.072 1.00 78.56 92 GLY A CA 1
ATOM 720 C C . GLY A 1 92 ? 17.724 3.673 -17.593 1.00 78.56 92 GLY A C 1
ATOM 721 O O . GLY A 1 92 ? 18.001 2.808 -16.763 1.00 78.56 92 GLY A O 1
ATOM 722 N N . VAL A 1 93 ? 17.095 4.799 -17.266 1.00 82.19 93 VAL A N 1
ATOM 723 C CA . VAL A 1 93 ? 16.659 5.126 -15.903 1.00 82.19 93 VAL A CA 1
ATOM 724 C C . VAL A 1 93 ? 15.156 4.893 -15.792 1.00 82.19 93 VAL A C 1
ATOM 726 O O . VAL A 1 93 ? 14.379 5.403 -16.604 1.00 82.19 93 VAL A O 1
ATOM 729 N N . LEU A 1 94 ? 14.729 4.138 -14.774 1.00 84.00 94 LEU A N 1
ATOM 730 C CA . LEU A 1 94 ? 13.311 3.969 -14.467 1.00 84.00 94 LEU A CA 1
ATOM 731 C C . LEU A 1 94 ? 12.762 5.275 -13.886 1.00 84.00 94 LEU A C 1
ATOM 733 O O . LEU A 1 94 ? 13.078 5.659 -12.761 1.00 84.00 94 LEU A O 1
ATOM 737 N N . ASN A 1 95 ? 11.916 5.950 -14.654 1.00 86.00 95 ASN A N 1
ATOM 738 C CA . ASN A 1 95 ? 11.195 7.123 -14.196 1.00 86.00 95 ASN A CA 1
ATOM 739 C C . ASN A 1 95 ? 9.795 6.709 -13.729 1.00 86.00 95 ASN A C 1
ATOM 741 O O . ASN A 1 95 ? 8.940 6.330 -14.533 1.00 86.00 95 ASN A O 1
ATOM 745 N N . ILE A 1 96 ? 9.566 6.781 -12.420 1.00 87.50 96 ILE A N 1
ATOM 746 C CA . ILE A 1 96 ? 8.282 6.459 -11.797 1.00 87.50 96 ILE A CA 1
ATOM 747 C C . ILE A 1 96 ? 7.470 7.750 -11.699 1.00 87.50 96 ILE A C 1
ATOM 749 O O . ILE A 1 96 ? 7.748 8.610 -10.868 1.00 87.50 96 ILE A O 1
ATOM 753 N N . ALA A 1 97 ? 6.434 7.882 -12.527 1.00 86.62 97 ALA A N 1
ATOM 754 C CA . ALA A 1 97 ? 5.547 9.041 -12.471 1.00 86.62 97 ALA A CA 1
ATOM 755 C C . ALA A 1 97 ? 4.630 8.994 -11.238 1.00 86.62 97 ALA A C 1
ATOM 757 O O . ALA A 1 97 ? 4.235 10.036 -10.713 1.00 86.62 97 ALA A O 1
ATOM 758 N N . ARG A 1 98 ? 4.251 7.786 -10.792 1.00 85.19 98 ARG A N 1
ATOM 759 C CA . ARG A 1 98 ? 3.371 7.568 -9.636 1.00 85.19 98 ARG A CA 1
ATOM 760 C C . ARG A 1 98 ? 3.777 6.316 -8.865 1.00 85.19 98 ARG A C 1
ATOM 762 O O . ARG A 1 98 ? 3.801 5.227 -9.422 1.00 85.19 98 ARG A O 1
ATOM 769 N N . HIS A 1 99 ? 4.009 6.467 -7.562 1.00 86.19 99 HIS A N 1
ATOM 770 C CA . HIS A 1 99 ? 4.267 5.339 -6.654 1.00 86.19 99 HIS A CA 1
ATOM 771 C C . HIS A 1 99 ? 2.984 4.648 -6.164 1.00 86.19 99 HIS A C 1
ATOM 773 O O . HIS A 1 99 ? 3.036 3.560 -5.597 1.00 86.19 99 HIS A O 1
ATOM 779 N N . SER A 1 100 ? 1.831 5.296 -6.337 1.00 85.88 100 SER A N 1
ATOM 780 C CA . SER A 1 100 ? 0.528 4.799 -5.891 1.00 85.88 100 SER A CA 1
ATOM 781 C C . SER A 1 100 ? -0.598 5.330 -6.773 1.00 85.88 100 SER A C 1
ATOM 783 O O . SER A 1 100 ? -0.437 6.347 -7.455 1.00 85.88 100 SER A O 1
ATOM 785 N N . VAL A 1 101 ? -1.728 4.625 -6.765 1.00 85.38 101 VAL A N 1
ATOM 786 C CA . VAL A 1 101 ? -2.930 4.974 -7.528 1.00 85.38 101 VAL A CA 1
ATOM 787 C C . VAL A 1 101 ? -4.153 4.933 -6.622 1.00 85.38 101 VAL A C 1
ATOM 789 O O . VAL A 1 101 ? -4.333 3.992 -5.848 1.00 85.38 101 VAL A O 1
ATOM 792 N N . ASP A 1 102 ? -5.012 5.940 -6.763 1.00 85.69 102 ASP A N 1
ATOM 793 C CA . ASP A 1 102 ? -6.329 5.977 -6.135 1.00 85.69 102 ASP A CA 1
ATOM 794 C C . ASP A 1 102 ? -7.328 5.114 -6.909 1.00 85.69 102 ASP A C 1
ATOM 796 O O . ASP A 1 102 ? -7.703 5.404 -8.053 1.00 85.69 102 ASP A O 1
ATOM 800 N N . VAL A 1 103 ? -7.800 4.059 -6.255 1.00 85.88 103 VAL A N 1
ATOM 801 C CA . VAL A 1 103 ? -8.742 3.092 -6.814 1.00 85.88 103 VAL A CA 1
ATOM 802 C C . VAL A 1 103 ? -9.986 2.980 -5.948 1.00 85.88 103 VAL A C 1
ATOM 804 O O . VAL A 1 103 ? -9.935 3.073 -4.723 1.00 85.88 103 VAL A O 1
ATOM 807 N N . GLU A 1 104 ? -11.120 2.771 -6.600 1.00 86.31 104 GLU A N 1
ATOM 808 C CA . GLU A 1 104 ? -12.344 2.333 -5.950 1.00 86.31 104 GLU A CA 1
ATOM 809 C C . GLU A 1 104 ? -12.413 0.806 -6.036 1.00 86.31 104 GLU A C 1
ATOM 811 O O . GLU A 1 104 ? -12.330 0.228 -7.123 1.00 86.31 104 GLU A O 1
ATOM 816 N N . VAL A 1 105 ? -12.497 0.156 -4.875 1.00 86.00 105 VAL A N 1
ATOM 817 C CA . VAL A 1 105 ? -12.442 -1.307 -4.751 1.00 86.00 105 VAL A CA 1
ATOM 818 C C . VAL A 1 105 ? -13.510 -1.763 -3.755 1.00 86.00 105 VAL A C 1
ATOM 820 O O . VAL A 1 105 ? -13.734 -1.083 -2.744 1.00 86.00 105 VAL A O 1
ATOM 823 N N . PRO A 1 106 ? -14.198 -2.894 -3.991 1.00 86.44 106 PRO A N 1
ATOM 824 C CA . PRO A 1 106 ? -15.031 -3.506 -2.966 1.00 86.44 106 PRO A CA 1
ATOM 825 C C . PRO A 1 106 ? -14.178 -3.920 -1.763 1.00 86.44 106 PRO A C 1
ATOM 827 O O . PRO A 1 106 ? -13.074 -4.438 -1.915 1.00 86.44 106 PRO A O 1
ATOM 830 N N . VAL A 1 107 ? -14.727 -3.749 -0.559 1.00 82.19 107 VAL A N 1
ATOM 831 C CA . VAL A 1 107 ? -14.044 -4.056 0.714 1.00 82.19 107 VAL A CA 1
ATOM 832 C C . VAL A 1 107 ? -13.442 -5.468 0.770 1.00 82.19 107 VAL A C 1
ATOM 834 O O . VAL A 1 107 ? -12.437 -5.683 1.442 1.00 82.19 107 VAL A O 1
ATOM 837 N N . GLU A 1 108 ? -14.052 -6.430 0.081 1.00 81.00 108 GLU A N 1
ATOM 838 C CA . GLU A 1 108 ? -13.651 -7.841 0.106 1.00 81.00 108 GLU A CA 1
ATOM 839 C C . GLU A 1 108 ? -12.375 -8.127 -0.697 1.00 81.00 108 GLU A C 1
ATOM 841 O O . GLU A 1 108 ? -11.656 -9.064 -0.363 1.00 81.00 108 GLU A O 1
ATOM 846 N N . ASN A 1 109 ? -12.062 -7.306 -1.704 1.00 82.06 109 ASN A N 1
ATOM 847 C CA . ASN A 1 109 ? -10.976 -7.558 -2.656 1.00 82.06 109 ASN A CA 1
ATOM 848 C C . ASN A 1 109 ? -9.955 -6.417 -2.689 1.00 82.06 109 ASN A C 1
ATOM 850 O O . ASN A 1 109 ? -9.490 -6.051 -3.764 1.00 82.06 109 ASN A O 1
ATOM 854 N N . ILE A 1 110 ? -9.615 -5.826 -1.541 1.00 82.31 110 ILE A N 1
ATOM 855 C CA . ILE A 1 110 ? -8.609 -4.756 -1.489 1.00 82.31 110 ILE A CA 1
ATOM 856 C C . ILE A 1 110 ? -7.206 -5.355 -1.709 1.00 82.31 110 ILE A C 1
ATOM 858 O O . ILE A 1 110 ? -6.749 -6.129 -0.862 1.00 82.31 110 ILE A O 1
ATOM 862 N N . PRO A 1 111 ? -6.503 -5.010 -2.807 1.00 80.69 111 PRO A N 1
ATOM 863 C CA . PRO A 1 111 ? -5.134 -5.459 -3.022 1.00 80.69 111 PRO A CA 1
ATOM 864 C C . PRO A 1 111 ? -4.165 -4.658 -2.143 1.00 80.69 111 PRO A C 1
ATOM 866 O O . PRO A 1 111 ? -4.292 -3.442 -2.014 1.00 80.69 111 PRO A O 1
ATOM 869 N N . GLU A 1 112 ? -3.160 -5.321 -1.564 1.00 81.94 112 GLU A N 1
ATOM 870 C CA . GLU A 1 112 ? -2.117 -4.620 -0.799 1.00 81.94 112 GLU A CA 1
ATOM 871 C C . GLU A 1 112 ? -1.189 -3.813 -1.725 1.00 81.94 112 GLU A C 1
ATOM 873 O O . GLU A 1 112 ? -0.827 -2.682 -1.400 1.00 81.94 112 GLU A O 1
ATOM 878 N N . HIS A 1 113 ? -0.837 -4.369 -2.887 1.00 84.31 113 HIS A N 1
ATOM 879 C CA . HIS A 1 113 ? 0.016 -3.744 -3.898 1.00 84.31 113 HIS A CA 1
ATOM 880 C C . HIS A 1 113 ? -0.379 -4.203 -5.306 1.00 84.31 113 HIS A C 1
ATOM 882 O O . HIS A 1 113 ? -0.881 -5.314 -5.483 1.00 84.31 113 HIS A O 1
ATOM 888 N N . PHE A 1 114 ? -0.120 -3.355 -6.302 1.00 85.50 114 PHE A N 1
ATOM 889 C CA . PHE A 1 114 ? -0.147 -3.737 -7.713 1.00 85.50 114 PHE A CA 1
ATOM 890 C C . PHE A 1 114 ? 1.257 -4.082 -8.186 1.00 85.50 114 PHE A C 1
ATOM 892 O O . PHE A 1 114 ? 2.205 -3.376 -7.847 1.00 85.50 114 PHE A O 1
ATOM 899 N N . THR A 1 115 ? 1.386 -5.127 -8.998 1.00 85.31 115 THR A N 1
ATOM 900 C CA . THR A 1 115 ? 2.687 -5.563 -9.514 1.00 85.31 115 THR A CA 1
ATOM 901 C C . THR A 1 115 ? 2.822 -5.219 -10.991 1.00 85.31 115 THR A C 1
ATOM 903 O O . THR A 1 115 ? 1.912 -5.476 -11.783 1.00 85.31 115 THR A O 1
ATOM 906 N N . VAL A 1 116 ? 3.977 -4.661 -11.351 1.00 85.62 116 VAL A N 1
ATOM 907 C CA . VAL A 1 116 ? 4.406 -4.429 -12.736 1.00 85.62 116 VAL A CA 1
ATOM 908 C C . VAL A 1 116 ? 5.630 -5.285 -13.023 1.00 85.62 116 VAL A C 1
ATOM 910 O O . VAL A 1 116 ? 6.598 -5.260 -12.260 1.00 85.62 116 VAL A O 1
ATOM 913 N N . ASP A 1 117 ? 5.603 -6.006 -14.139 1.00 84.44 117 ASP A N 1
ATOM 914 C CA . ASP A 1 117 ? 6.769 -6.708 -14.675 1.00 84.44 117 ASP A CA 1
ATOM 915 C C . ASP A 1 117 ? 7.487 -5.819 -15.702 1.00 84.44 117 ASP A C 1
ATOM 917 O O . ASP A 1 117 ? 6.908 -5.427 -16.716 1.00 84.44 117 ASP A O 1
ATOM 921 N N . LEU A 1 118 ? 8.748 -5.488 -15.422 1.00 80.69 118 LEU A N 1
ATOM 922 C CA . LEU A 1 118 ? 9.598 -4.654 -16.274 1.00 80.69 118 LEU A CA 1
ATOM 923 C C . LEU A 1 118 ? 10.526 -5.475 -17.188 1.00 80.69 118 LEU A C 1
ATOM 925 O O . LEU A 1 118 ? 11.208 -4.899 -18.035 1.00 80.69 118 LEU A O 1
ATOM 929 N N . SER A 1 119 ? 10.548 -6.806 -17.060 1.00 79.50 119 SER A N 1
ATOM 930 C CA . SER A 1 119 ? 11.548 -7.692 -17.686 1.00 79.50 119 SER A CA 1
ATOM 931 C C . SER A 1 119 ? 11.644 -7.593 -19.215 1.00 79.50 119 SER A C 1
ATOM 933 O O . SER A 1 119 ? 12.684 -7.910 -19.792 1.00 79.50 119 SER A O 1
ATOM 935 N N . LYS A 1 120 ? 10.581 -7.145 -19.893 1.00 79.50 120 LYS A N 1
ATOM 936 C CA . LYS A 1 120 ? 10.489 -7.081 -21.364 1.00 79.50 120 LYS A CA 1
ATOM 937 C C . LYS A 1 120 ? 10.539 -5.666 -21.942 1.00 79.50 120 LYS A C 1
ATOM 939 O O . LYS A 1 120 ? 10.360 -5.526 -23.146 1.00 79.50 120 LYS A O 1
ATOM 944 N N . LEU A 1 121 ? 10.733 -4.641 -21.113 1.00 81.38 121 LEU A N 1
ATOM 945 C CA . LEU A 1 121 ? 10.621 -3.245 -21.540 1.00 81.38 121 LEU A CA 1
ATOM 946 C C . LEU A 1 121 ? 11.958 -2.675 -22.022 1.00 81.38 121 LEU A C 1
ATOM 948 O O . LEU A 1 121 ? 12.996 -2.822 -21.365 1.00 81.38 121 LEU A O 1
ATOM 952 N N . ASP A 1 122 ? 11.909 -1.986 -23.159 1.00 80.25 122 ASP A N 1
ATOM 953 C CA . ASP A 1 122 ? 13.032 -1.288 -23.775 1.00 80.25 122 ASP A CA 1
ATOM 954 C C . ASP A 1 122 ? 13.040 0.215 -23.420 1.00 80.25 122 ASP A C 1
ATOM 956 O O . ASP A 1 122 ? 12.170 0.748 -22.729 1.00 80.25 122 ASP A O 1
ATOM 960 N N . ILE A 1 123 ? 14.078 0.928 -23.866 1.00 78.06 123 ILE A N 1
ATOM 961 C CA . ILE A 1 123 ? 14.201 2.378 -23.661 1.00 78.06 123 ILE A CA 1
ATOM 962 C C . ILE A 1 123 ? 13.081 3.106 -24.424 1.00 78.06 123 ILE A C 1
ATOM 964 O O . ILE A 1 123 ? 12.892 2.873 -25.617 1.00 78.06 123 ILE A O 1
ATOM 968 N N . ASN A 1 124 ? 12.429 4.063 -23.758 1.00 81.38 124 ASN A N 1
ATOM 969 C CA . ASN A 1 124 ? 11.239 4.819 -24.177 1.00 81.38 124 ASN A CA 1
ATOM 970 C C . ASN A 1 124 ? 9.903 4.070 -24.084 1.00 81.38 124 ASN A C 1
ATOM 972 O O . ASN A 1 124 ? 8.868 4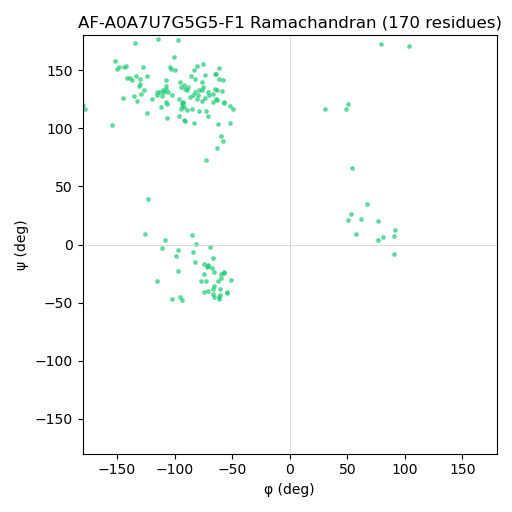.644 -24.444 1.00 81.38 124 ASN A O 1
ATOM 976 N N . ASP A 1 125 ? 9.888 2.843 -23.560 1.00 82.81 125 ASP A N 1
ATOM 977 C CA . ASP A 1 125 ? 8.628 2.168 -23.274 1.00 82.81 125 ASP A CA 1
ATOM 978 C C . ASP A 1 125 ? 7.938 2.767 -22.044 1.00 82.81 125 ASP A C 1
ATOM 980 O O . ASP A 1 125 ? 8.567 3.219 -21.079 1.00 82.81 125 ASP A O 1
ATOM 984 N N . ASN A 1 126 ? 6.605 2.769 -22.100 1.00 84.25 126 ASN A N 1
ATOM 985 C CA . ASN A 1 126 ? 5.735 3.308 -21.064 1.00 84.25 126 ASN A CA 1
ATOM 986 C C . ASN A 1 126 ? 4.842 2.197 -20.520 1.00 84.25 126 ASN A C 1
ATOM 988 O O . ASN A 1 126 ? 4.089 1.594 -21.281 1.00 84.25 126 ASN A O 1
ATOM 992 N N . VAL A 1 127 ? 4.869 2.007 -19.205 1.00 84.62 127 VAL A N 1
ATOM 993 C CA . VAL A 1 127 ? 3.926 1.156 -18.479 1.00 84.62 127 VAL A CA 1
ATOM 994 C C . VAL A 1 127 ? 2.674 1.961 -18.197 1.00 84.62 127 VAL A C 1
ATOM 996 O O . VAL A 1 127 ? 2.744 3.066 -17.636 1.00 84.62 127 VAL A O 1
ATOM 999 N N . ARG A 1 128 ? 1.520 1.405 -18.550 1.00 86.75 128 ARG A N 1
ATOM 1000 C CA . ARG A 1 128 ? 0.232 2.036 -18.285 1.00 86.75 128 ARG A CA 1
ATOM 1001 C C . ARG A 1 128 ? -0.607 1.235 -17.295 1.00 86.75 128 ARG A C 1
ATOM 1003 O O . ARG A 1 128 ? -0.212 0.170 -16.834 1.00 86.75 128 ARG A O 1
ATOM 1010 N N . TRP A 1 129 ? -1.768 1.785 -16.949 1.00 81.50 129 TRP A N 1
ATOM 1011 C CA . TRP A 1 129 ? -2.713 1.166 -16.017 1.00 81.50 129 TRP A CA 1
ATOM 1012 C C . TRP A 1 129 ? -3.115 -0.258 -16.423 1.00 81.50 129 TRP A C 1
ATOM 1014 O O . TRP A 1 129 ? -3.170 -1.140 -15.573 1.00 81.50 129 TRP A O 1
ATOM 1024 N N . ASP A 1 130 ? -3.348 -0.493 -17.714 1.00 81.38 130 ASP A N 1
ATOM 1025 C CA . ASP A 1 130 ? -3.818 -1.797 -18.201 1.00 81.38 130 ASP A CA 1
ATOM 1026 C C . ASP A 1 130 ? -2.742 -2.899 -18.119 1.00 81.38 130 ASP A C 1
ATOM 1028 O O . ASP A 1 130 ? -3.073 -4.082 -18.147 1.00 81.38 130 ASP A O 1
ATOM 1032 N N . ASP A 1 131 ? -1.467 -2.522 -17.979 1.00 80.62 131 ASP A N 1
ATOM 1033 C CA . ASP A 1 131 ? -0.341 -3.456 -17.858 1.00 80.62 131 ASP A CA 1
ATOM 1034 C C . ASP A 1 131 ? -0.138 -3.943 -16.408 1.00 80.62 131 ASP A C 1
ATOM 1036 O O . ASP A 1 131 ? 0.701 -4.809 -16.144 1.00 80.62 131 ASP A O 1
ATOM 1040 N N . LEU A 1 132 ? -0.891 -3.387 -15.451 1.00 79.69 132 LEU A N 1
ATOM 1041 C CA . LEU A 1 132 ? -0.825 -3.770 -14.044 1.00 79.69 132 LEU A CA 1
ATOM 1042 C C . LEU A 1 132 ? -1.510 -5.113 -13.791 1.00 79.69 132 LEU A C 1
ATOM 1044 O O . LEU A 1 132 ? -2.660 -5.343 -14.171 1.00 79.69 132 LEU A O 1
ATOM 1048 N N . GLN A 1 133 ? -0.842 -5.961 -13.013 1.00 79.00 133 GLN A N 1
ATOM 1049 C CA . GLN A 1 133 ? -1.444 -7.176 -12.477 1.00 79.00 133 GLN A CA 1
ATOM 1050 C C . GLN A 1 133 ? -2.265 -6.864 -11.218 1.00 79.00 133 GLN A C 1
ATOM 1052 O O . GLN A 1 133 ? -1.858 -6.055 -10.382 1.00 79.00 133 GLN A O 1
ATOM 1057 N N . GLY A 1 134 ? -3.406 -7.543 -11.059 1.00 70.88 134 GLY A N 1
ATOM 1058 C CA . GLY A 1 134 ? -4.274 -7.412 -9.880 1.00 70.88 134 GLY A CA 1
ATOM 1059 C C . GLY A 1 134 ? -5.370 -6.349 -9.997 1.00 70.88 134 GLY A C 1
ATOM 1060 O O . GLY A 1 134 ? -6.018 -6.034 -9.002 1.00 70.88 134 GLY A O 1
ATOM 1061 N N . THR A 1 135 ? -5.615 -5.817 -11.197 1.00 69.88 135 THR A N 1
ATOM 1062 C CA . THR A 1 135 ? -6.626 -4.774 -11.453 1.00 69.88 135 THR A CA 1
ATOM 1063 C C . THR A 1 135 ? -8.064 -5.295 -11.603 1.00 69.88 135 THR A C 1
ATOM 1065 O O . THR A 1 135 ? -8.987 -4.501 -11.779 1.00 69.88 135 THR A O 1
ATOM 1068 N N . GLU A 1 136 ? -8.289 -6.611 -11.489 1.00 65.31 136 GLU A N 1
ATOM 1069 C CA . GLU A 1 136 ? -9.546 -7.306 -11.838 1.00 65.31 136 GLU A CA 1
ATOM 1070 C C . GLU A 1 136 ? -10.800 -6.788 -11.106 1.00 65.31 136 GLU A C 1
ATOM 1072 O O . GLU A 1 136 ? -11.920 -6.911 -11.608 1.00 65.31 136 GLU A O 1
ATOM 1077 N N . HIS A 1 137 ? -10.627 -6.183 -9.928 1.00 66.56 137 HIS A N 1
ATOM 1078 C CA . HIS A 1 137 ? -11.716 -5.638 -9.108 1.00 66.56 137 HIS A CA 1
ATOM 1079 C C . HIS A 1 137 ? -11.522 -4.168 -8.722 1.00 66.56 137 HIS A C 1
ATOM 1081 O O . HIS A 1 137 ? -12.272 -3.654 -7.891 1.00 66.56 137 HIS A O 1
ATOM 1087 N N . SER A 1 138 ? -10.531 -3.490 -9.303 1.00 72.81 138 SER A N 1
ATOM 1088 C CA . SER A 1 138 ? -10.204 -2.106 -8.973 1.00 72.81 138 SER A CA 1
ATOM 1089 C C . SER A 1 138 ? -10.515 -1.181 -10.136 1.00 72.81 138 SER A C 1
ATOM 1091 O O . SER A 1 138 ? -9.908 -1.287 -11.203 1.00 72.81 138 SER A O 1
ATOM 1093 N N . THR A 1 139 ? -11.422 -0.234 -9.922 1.00 75.62 139 THR A N 1
ATOM 1094 C CA . THR A 1 139 ? -11.669 0.836 -10.888 1.00 75.62 139 THR A CA 1
ATOM 1095 C C . THR A 1 139 ? -10.812 2.047 -10.532 1.00 75.62 139 THR A C 1
ATOM 1097 O O . THR A 1 139 ? -10.924 2.547 -9.409 1.00 75.62 139 THR A O 1
ATOM 1100 N N . PRO A 1 140 ? -9.951 2.543 -11.439 1.00 75.94 140 PRO A N 1
ATOM 1101 C CA . PRO A 1 140 ? -9.189 3.754 -11.175 1.00 75.94 140 PRO A CA 1
ATOM 1102 C C . PRO A 1 140 ? -10.152 4.929 -11.001 1.00 75.94 140 PRO A C 1
ATOM 1104 O O . PRO A 1 140 ? -11.062 5.129 -11.804 1.00 75.94 140 PRO A O 1
ATOM 1107 N N . THR A 1 141 ? -9.944 5.722 -9.949 1.00 70.88 141 THR A N 1
ATOM 1108 C CA . THR A 1 141 ? -10.794 6.897 -9.675 1.00 70.88 141 THR A CA 1
ATOM 1109 C C . THR A 1 141 ? -10.482 8.044 -10.651 1.00 70.88 141 THR A C 1
ATOM 1111 O O . THR A 1 141 ? -11.266 8.979 -10.807 1.00 70.88 141 THR A O 1
ATOM 1114 N N . LEU A 1 142 ? -9.336 7.991 -11.341 1.00 67.44 142 LEU A N 1
ATOM 1115 C CA . LEU A 1 142 ? -8.940 9.005 -12.314 1.00 67.44 142 LEU A CA 1
ATOM 1116 C C . LEU A 1 142 ? -9.825 8.948 -13.569 1.00 67.44 142 LEU A C 1
ATOM 1118 O O . LEU A 1 142 ? -9.925 7.924 -14.234 1.00 67.44 142 LEU A O 1
ATOM 1122 N N . HIS A 1 143 ? -10.369 10.101 -13.963 1.00 62.38 143 HIS A N 1
ATOM 1123 C CA . HIS A 1 143 ? -11.176 10.262 -15.181 1.00 62.38 143 HIS A CA 1
ATOM 1124 C C . HIS A 1 143 ? -10.385 10.131 -16.498 1.00 62.38 143 HIS A C 1
ATOM 1126 O O . HIS A 1 143 ? -10.970 10.246 -17.575 1.00 62.38 143 HIS A O 1
ATOM 1132 N N . ILE A 1 144 ? -9.063 9.937 -16.435 1.00 68.81 144 ILE A N 1
ATOM 1133 C CA . ILE A 1 144 ? -8.207 9.802 -17.616 1.00 68.81 144 ILE A CA 1
ATOM 1134 C C . ILE A 1 144 ? -8.091 8.314 -17.962 1.00 68.81 144 ILE A C 1
ATOM 1136 O O . ILE A 1 144 ? -7.546 7.557 -17.155 1.00 68.81 144 ILE A O 1
ATOM 1140 N N . PRO A 1 145 ? -8.543 7.885 -19.153 1.00 65.12 145 PRO A N 1
ATOM 1141 C CA . PRO A 1 145 ? -8.346 6.513 -19.586 1.00 65.12 145 PRO A CA 1
ATOM 1142 C C . PRO A 1 145 ? -6.853 6.241 -19.817 1.00 65.12 145 PRO A C 1
ATOM 1144 O O . PRO A 1 145 ? -6.181 6.989 -20.525 1.00 65.12 145 PRO A O 1
ATOM 1147 N N . ASN A 1 146 ? -6.363 5.150 -19.225 1.00 70.69 146 ASN A N 1
ATOM 1148 C CA . ASN A 1 146 ? -5.052 4.550 -19.471 1.00 70.69 146 ASN A CA 1
ATOM 1149 C C . ASN A 1 146 ? -3.848 5.513 -19.322 1.00 70.69 146 ASN A C 1
ATOM 1151 O O . ASN A 1 146 ? -3.149 5.840 -20.285 1.00 70.69 146 ASN A O 1
ATOM 1155 N N . PHE A 1 147 ? -3.615 5.991 -18.097 1.00 80.25 147 PHE A N 1
ATOM 1156 C CA . PHE A 1 147 ? -2.499 6.884 -17.778 1.00 80.25 147 PHE A CA 1
ATOM 1157 C C . PHE A 1 147 ? -1.169 6.130 -17.597 1.00 80.25 147 PHE A C 1
ATOM 1159 O O . PHE A 1 147 ? -1.142 4.962 -17.214 1.00 80.25 147 PHE A O 1
ATOM 1166 N N . VAL A 1 148 ? -0.056 6.829 -17.843 1.00 83.88 148 VAL A N 1
ATOM 1167 C CA . VAL A 1 148 ? 1.306 6.301 -17.661 1.00 83.88 148 VAL A CA 1
ATOM 1168 C C . VAL A 1 148 ? 1.675 6.278 -16.177 1.00 83.88 148 VAL A C 1
ATOM 1170 O O . VAL A 1 148 ? 1.474 7.266 -15.460 1.00 83.88 148 VAL A O 1
ATOM 1173 N N . ILE A 1 149 ? 2.217 5.150 -15.728 1.00 82.19 149 ILE A N 1
ATOM 1174 C CA . ILE A 1 149 ? 2.634 4.898 -14.343 1.00 82.19 149 ILE A CA 1
ATOM 1175 C C . ILE A 1 149 ? 4.149 5.013 -14.207 1.00 82.19 149 ILE A C 1
ATOM 1177 O O . ILE A 1 149 ? 4.644 5.688 -13.302 1.00 82.19 149 ILE A O 1
ATOM 1181 N N . ALA A 1 150 ? 4.870 4.380 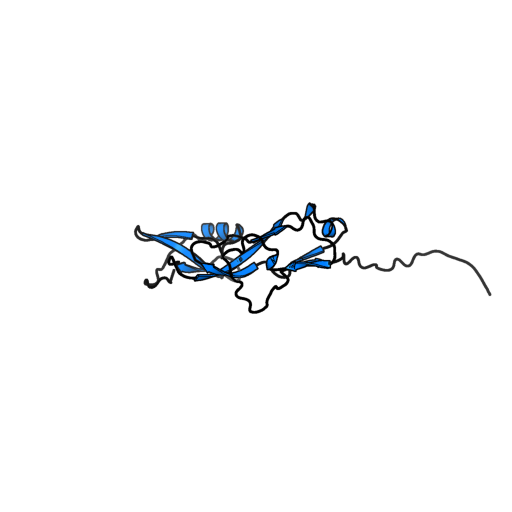-15.125 1.00 81.25 150 ALA A N 1
ATOM 1182 C CA . ALA A 1 150 ? 6.319 4.404 -15.186 1.00 81.25 150 ALA A CA 1
ATOM 1183 C C . ALA A 1 150 ? 6.775 4.407 -16.645 1.00 81.25 150 ALA A C 1
ATOM 1185 O O . ALA A 1 150 ? 6.078 3.910 -17.529 1.00 81.25 150 ALA A O 1
ATOM 1186 N N . SER A 1 151 ? 7.947 4.970 -16.889 1.00 83.75 151 SER A N 1
ATOM 1187 C CA . SER A 1 151 ? 8.580 5.005 -18.205 1.00 83.75 151 SER A CA 1
ATOM 1188 C C . SER A 1 151 ? 10.068 4.738 -18.055 1.00 83.75 151 SER A C 1
ATOM 1190 O O . SER A 1 151 ? 10.676 5.231 -17.104 1.00 83.75 151 SER A O 1
ATOM 1192 N N . ILE A 1 152 ? 10.669 4.023 -19.000 1.00 80.94 152 ILE A N 1
ATOM 1193 C CA . ILE A 1 152 ? 12.125 3.860 -19.037 1.00 80.94 152 ILE A CA 1
ATOM 1194 C C . ILE A 1 152 ? 12.698 4.988 -19.890 1.00 80.94 152 ILE A C 1
ATOM 1196 O O . ILE A 1 152 ? 12.556 4.990 -21.112 1.00 80.94 152 ILE A O 1
ATOM 1200 N N . ALA A 1 153 ? 13.325 5.968 -19.247 1.00 79.75 153 ALA A N 1
ATOM 1201 C CA . ALA A 1 153 ? 13.973 7.075 -19.936 1.00 79.75 153 ALA A CA 1
ATOM 1202 C C . ALA A 1 153 ? 15.384 6.670 -20.404 1.00 79.75 153 ALA A C 1
ATOM 1204 O O . ALA A 1 153 ? 16.029 5.840 -19.754 1.00 79.75 153 ALA A O 1
ATOM 1205 N N . PRO A 1 154 ? 15.893 7.237 -21.511 1.00 75.06 154 PRO A N 1
ATOM 1206 C CA . PRO A 1 154 ? 17.292 7.069 -21.888 1.00 75.06 154 PRO A CA 1
ATOM 1207 C C . PRO A 1 154 ? 18.224 7.644 -20.805 1.00 75.06 154 PRO A C 1
ATOM 1209 O O . PRO A 1 154 ? 17.825 8.580 -20.105 1.00 75.06 154 PRO A O 1
ATOM 1212 N N . PRO A 1 155 ? 19.454 7.114 -20.661 1.00 72.69 155 PRO A N 1
ATOM 1213 C CA . PRO A 1 155 ? 20.441 7.696 -19.761 1.00 72.69 155 PRO A CA 1
ATOM 1214 C C . PRO A 1 155 ? 20.688 9.156 -20.128 1.00 72.69 155 PRO A C 1
ATOM 1216 O O . PRO A 1 155 ? 21.125 9.457 -21.238 1.00 72.69 155 PRO A O 1
ATOM 1219 N N . THR A 1 156 ? 20.478 10.059 -19.176 1.00 60.44 156 THR A N 1
ATOM 1220 C CA . THR A 1 156 ? 21.115 11.377 -19.172 1.00 60.44 156 THR A CA 1
ATOM 1221 C C . THR A 1 156 ? 22.586 11.177 -18.813 1.00 60.44 156 THR A C 1
ATOM 1223 O O . THR A 1 156 ? 23.013 11.427 -17.691 1.00 60.44 156 THR A O 1
ATOM 1226 N N . VAL A 1 157 ? 23.368 10.637 -19.747 1.00 52.09 157 VAL A N 1
ATOM 1227 C CA . VAL A 1 157 ? 24.790 10.964 -19.779 1.00 52.09 157 VAL A CA 1
ATOM 1228 C C . VAL A 1 157 ? 24.844 12.280 -20.531 1.00 52.09 157 VAL A C 1
ATOM 1230 O O . VAL A 1 157 ? 24.614 12.318 -21.738 1.00 52.09 157 VAL A O 1
ATOM 1233 N N . ASP A 1 158 ? 25.058 13.363 -19.788 1.00 49.62 158 ASP A N 1
ATOM 1234 C CA . ASP A 1 158 ? 25.655 14.558 -20.356 1.00 49.62 158 ASP A CA 1
ATOM 1235 C C . ASP A 1 158 ? 26.942 14.102 -21.055 1.00 49.62 158 ASP A C 1
ATOM 1237 O O . ASP A 1 158 ? 27.933 13.764 -20.408 1.00 49.62 158 ASP A O 1
ATOM 1241 N N . GLU A 1 159 ? 26.920 14.034 -22.385 1.00 43.22 159 GLU A N 1
ATOM 1242 C CA . GLU A 1 159 ? 28.136 14.232 -23.160 1.00 43.22 159 GLU A CA 1
ATOM 1243 C C . GLU A 1 159 ? 28.569 15.675 -22.864 1.00 43.22 159 GLU A C 1
ATOM 1245 O O . GLU A 1 159 ? 28.239 16.607 -23.597 1.00 43.22 159 GLU A O 1
ATOM 1250 N N . GLU A 1 160 ? 29.276 1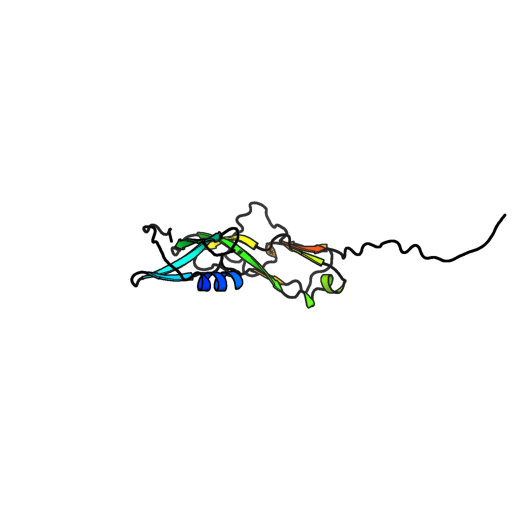5.888 -21.748 1.00 42.38 160 GLU A N 1
ATOM 1251 C CA . GLU A 1 160 ? 30.291 16.932 -21.738 1.00 42.38 160 GLU A CA 1
ATOM 1252 C C . GLU A 1 160 ? 31.164 16.637 -22.961 1.00 42.38 160 GLU A C 1
ATOM 1254 O O . GLU A 1 160 ? 31.711 15.532 -23.056 1.00 42.38 160 GLU A O 1
ATOM 1259 N N . PRO A 1 161 ? 31.261 17.548 -23.943 1.00 38.19 161 PRO A N 1
ATOM 1260 C CA . PRO A 1 161 ? 32.223 17.363 -25.003 1.00 38.19 161 PRO A CA 1
ATOM 1261 C C . PRO A 1 161 ? 33.604 17.386 -24.344 1.00 38.19 161 PRO A C 1
ATOM 1263 O O . PRO A 1 161 ? 34.119 18.446 -23.988 1.00 38.19 161 PRO A O 1
ATOM 1266 N N . GLU A 1 162 ? 34.209 16.209 -24.187 1.00 36.16 162 GLU A N 1
ATOM 1267 C CA . GLU A 1 162 ? 35.657 16.081 -24.223 1.00 36.16 162 GLU A CA 1
ATOM 1268 C C . GLU A 1 162 ? 36.084 16.629 -25.591 1.00 36.16 162 GLU A C 1
ATOM 1270 O O . GLU A 1 162 ? 36.136 15.914 -26.593 1.00 36.16 162 GLU A O 1
ATOM 1275 N N . GLU A 1 163 ? 36.340 17.941 -25.654 1.00 34.69 163 GLU A N 1
ATOM 1276 C CA . GLU A 1 163 ? 37.206 18.510 -26.675 1.00 34.69 163 GLU A CA 1
ATOM 1277 C C . GLU A 1 163 ? 38.566 17.839 -26.506 1.00 34.69 163 GLU A C 1
ATOM 1279 O O . GLU A 1 163 ? 39.406 18.224 -25.691 1.00 34.69 163 GLU A O 1
ATOM 1284 N N . ALA A 1 164 ? 38.731 16.768 -27.276 1.00 32.59 164 ALA A N 1
ATOM 1285 C CA . ALA A 1 164 ? 39.987 16.112 -27.523 1.00 32.59 164 ALA A CA 1
ATOM 1286 C C . ALA A 1 164 ? 41.028 17.165 -27.917 1.00 32.59 164 ALA A C 1
ATOM 1288 O O . ALA A 1 164 ? 40.937 17.817 -28.960 1.00 32.59 164 ALA A O 1
ATOM 1289 N N . SER A 1 165 ? 42.054 17.292 -27.081 1.00 36.22 165 SER A N 1
ATOM 1290 C CA . SER A 1 165 ? 43.351 17.745 -27.545 1.00 36.22 165 SER A CA 1
ATOM 1291 C C . SER A 1 165 ? 43.883 16.724 -28.551 1.00 36.22 165 SER A C 1
ATOM 1293 O O . SER A 1 165 ? 44.006 15.556 -28.197 1.00 36.22 165 SER A O 1
ATOM 1295 N N . GLU A 1 166 ? 44.221 17.151 -29.766 1.00 32.16 166 GLU A N 1
ATOM 1296 C CA . GLU A 1 166 ? 45.583 17.021 -30.309 1.00 32.16 166 GLU A CA 1
ATOM 1297 C C . GLU A 1 166 ? 45.689 17.640 -31.716 1.00 32.16 166 GLU A C 1
ATOM 1299 O O . GLU A 1 166 ? 45.027 17.242 -32.669 1.00 32.16 166 GLU A O 1
ATOM 1304 N N . GLU A 1 167 ? 46.531 18.673 -31.781 1.00 41.16 167 GLU A N 1
ATOM 1305 C CA . GLU A 1 167 ? 47.539 18.951 -32.810 1.00 41.16 167 GLU A CA 1
ATOM 1306 C C . GLU A 1 167 ? 47.315 18.486 -34.262 1.00 41.16 167 GLU A C 1
ATOM 1308 O O . GLU A 1 167 ? 47.465 17.316 -34.602 1.00 41.16 167 GLU A O 1
ATOM 1313 N N . ALA A 1 168 ? 47.228 19.468 -35.170 1.00 33.81 168 ALA A N 1
ATOM 1314 C CA . ALA A 1 168 ? 47.946 19.419 -36.447 1.00 33.81 168 ALA A CA 1
ATOM 1315 C C . ALA A 1 168 ? 48.210 20.834 -37.006 1.00 33.81 168 ALA A C 1
ATOM 1317 O O . ALA A 1 168 ? 47.324 21.486 -37.548 1.00 33.81 168 ALA A O 1
ATOM 1318 N N . ALA A 1 169 ? 49.464 21.262 -36.845 1.00 35.38 169 ALA A N 1
ATOM 1319 C CA . ALA A 1 169 ? 50.331 21.874 -37.856 1.00 35.38 169 ALA A CA 1
ATOM 1320 C C . ALA A 1 169 ? 49.851 23.067 -38.723 1.00 35.38 169 ALA A C 1
ATOM 1322 O O . ALA A 1 169 ? 48.975 22.956 -39.571 1.00 35.38 169 ALA A O 1
ATOM 1323 N N . GLU A 1 170 ? 50.618 24.158 -38.581 1.00 39.59 170 GLU A N 1
ATOM 1324 C CA . GLU A 1 170 ? 51.185 25.001 -39.651 1.00 39.59 170 GLU A CA 1
ATOM 1325 C C . GLU A 1 170 ? 50.274 25.488 -40.796 1.00 39.59 170 GLU A C 1
ATOM 1327 O O . GLU A 1 170 ? 49.931 24.735 -41.700 1.00 39.59 170 GLU A O 1
ATOM 1332 N N . ALA A 1 171 ? 50.092 26.813 -40.896 1.00 40.03 171 ALA A N 1
ATOM 1333 C CA . ALA A 1 171 ? 50.638 27.580 -42.026 1.00 40.03 171 ALA A CA 1
ATOM 1334 C C . ALA A 1 171 ? 50.327 29.089 -41.938 1.00 40.03 171 ALA A C 1
ATOM 1336 O O . ALA A 1 171 ? 49.181 29.502 -42.101 1.00 40.03 171 ALA A O 1
ATOM 1337 N N . LYS A 1 172 ? 51.427 29.856 -41.895 1.00 34.28 172 LYS A N 1
ATOM 1338 C CA . LYS A 1 172 ? 51.657 31.162 -42.545 1.00 34.28 172 LYS A CA 1
ATOM 1339 C C . LYS A 1 172 ? 51.324 32.459 -41.805 1.00 34.28 172 LYS A C 1
ATOM 1341 O O . LYS A 1 172 ? 50.152 32.709 -41.469 1.00 34.28 172 LYS A O 1
#